Protein AF-A0A3D5YIT3-F1 (afdb_monomer)

pLDDT: mean 96.05, std 2.84, range [77.38, 98.44]

Secondary structure (DSSP, 8-state):
------HHHHHHHHHHHHHHHHHHHHHHHH-TT--EEEEEE-SS-EEEEE--SSPPPHHHHHHHHHHHHHHHHHT---------HHHHTT-

Mean predicted aligned error: 3.22 Å

Solvent-accessible surface area (backbone atoms only — not comparable to full-atom values): 5752 Å² total; per-residue (Å²): 140,86,89,79,80,62,63,69,55,51,52,32,33,49,54,31,48,56,49,51,53,49,49,52,56,52,47,41,76,77,34,78,85,45,46,82,74,44,78,48,69,36,64,89,52,65,47,77,40,64,52,68,98,65,82,82,50,76,64,54,53,51,50,49,54,52,51,49,51,50,51,59,74,63,62,66,88,85,86,87,83,91,77,54,71,80,58,60,75,74,110

Radius of gyration: 15.89 Å; Cα contacts (8 Å, |Δi|>4): 65; chains: 1; bounding box: 41×33×35 Å

Nearest PDB structures (foldseek):
  1tky-assembly1_A  TM=8.316E-01  e=8.944E-03  Escherichia coli
  1qf6-assembly1_A  TM=7.478E-01  e=8.355E-03  Escherichia coli
  6vu9-assembly1_A  TM=7.803E-01  e=4.011E-02  Stenotrophomonas maltophilia K279a
  1nyr-assembly1_A  TM=7.127E-01  e=6.922E-02  Staphylococcus aureus
  2n76-assembly1_A  TM=5.085E-01  e=8.067E-01  synthetic construct

Structure (mmCIF, N/CA/C/O backbone):
data_AF-A0A3D5YIT3-F1
#
_entry.id   AF-A0A3D5YIT3-F1
#
loop_
_atom_site.group_PDB
_atom_site.id
_atom_site.type_symbol
_atom_site.label_atom_id
_atom_site.label_alt_id
_atom_site.label_comp_id
_atom_site.label_asym_id
_atom_site.label_entity_id
_atom_site.label_seq_id
_atom_site.pdbx_PDB_ins_code
_atom_site.Cartn_x
_atom_site.Cartn_y
_atom_site.Cartn_z
_atom_site.occupancy
_atom_site.B_iso_or_equiv
_atom_site.auth_seq_id
_atom_site.auth_comp_id
_atom_site.auth_asym_id
_atom_site.auth_atom_id
_atom_site.pdbx_PDB_model_num
ATOM 1 N N . MET A 1 1 ? 23.402 -22.515 -18.255 1.00 77.38 1 MET A N 1
ATOM 2 C CA . MET A 1 1 ? 21.931 -22.483 -18.091 1.00 77.38 1 MET A CA 1
ATOM 3 C C . MET A 1 1 ? 21.493 -21.027 -18.083 1.00 77.38 1 MET A C 1
ATOM 5 O O . MET A 1 1 ? 22.084 -20.262 -17.333 1.00 77.38 1 MET A O 1
ATOM 9 N N . LYS A 1 2 ? 20.539 -20.626 -18.933 1.00 87.56 2 LYS A N 1
ATOM 10 C CA . LYS A 1 2 ? 19.997 -19.257 -18.961 1.00 87.56 2 LYS A CA 1
ATOM 11 C C . LYS A 1 2 ? 18.568 -19.309 -18.427 1.00 87.56 2 LYS A C 1
ATOM 13 O O . LYS A 1 2 ? 17.741 -20.001 -19.008 1.00 87.56 2 LYS A O 1
ATOM 18 N N . LEU A 1 3 ? 18.317 -18.636 -17.309 1.00 94.06 3 LEU A N 1
ATOM 19 C CA . LEU A 1 3 ? 16.980 -18.506 -16.733 1.00 94.06 3 LEU A CA 1
ATOM 20 C C . LEU A 1 3 ? 16.294 -17.289 -17.360 1.00 94.06 3 LEU A C 1
ATOM 22 O O . LEU A 1 3 ? 16.938 -16.260 -17.574 1.00 94.06 3 LEU A O 1
ATOM 26 N N . ILE A 1 4 ? 15.012 -17.428 -17.690 1.00 96.06 4 ILE A N 1
ATOM 27 C CA . ILE A 1 4 ? 14.198 -16.387 -18.324 1.00 96.06 4 ILE A CA 1
ATOM 28 C C . ILE A 1 4 ? 12.997 -16.133 -17.418 1.00 96.06 4 ILE A C 1
ATOM 30 O O . ILE A 1 4 ? 12.348 -17.074 -16.973 1.00 96.06 4 ILE A O 1
ATOM 34 N N . VAL A 1 5 ? 12.732 -14.861 -17.137 1.00 96.31 5 VAL A N 1
ATOM 35 C CA . VAL A 1 5 ? 11.560 -14.427 -16.372 1.00 96.31 5 VAL A CA 1
ATOM 36 C C . VAL A 1 5 ? 10.371 -14.309 -17.318 1.00 96.31 5 VAL A C 1
ATOM 38 O O . VAL A 1 5 ? 10.507 -13.741 -18.402 1.00 96.31 5 VAL A O 1
ATOM 41 N N . ASP A 1 6 ? 9.204 -14.790 -16.892 1.00 97.19 6 ASP A N 1
ATOM 42 C CA . ASP A 1 6 ? 7.948 -14.444 -17.552 1.00 97.19 6 ASP A CA 1
ATOM 43 C C . ASP A 1 6 ? 7.644 -12.958 -17.317 1.00 97.19 6 ASP A C 1
ATOM 45 O O . ASP A 1 6 ? 7.361 -12.510 -16.201 1.00 97.19 6 ASP A O 1
ATOM 49 N N . ILE A 1 7 ? 7.748 -12.177 -18.389 1.00 97.19 7 ILE A N 1
ATOM 50 C CA . ILE A 1 7 ? 7.605 -10.725 -18.346 1.00 97.19 7 ILE A CA 1
ATOM 51 C C . ILE A 1 7 ? 6.164 -10.307 -18.040 1.00 97.19 7 ILE A C 1
ATOM 53 O O . ILE A 1 7 ? 5.960 -9.343 -17.299 1.00 97.19 7 ILE A O 1
ATOM 57 N N . ALA A 1 8 ? 5.167 -11.027 -18.560 1.00 96.56 8 ALA A N 1
ATOM 58 C CA . ALA A 1 8 ? 3.764 -10.691 -18.336 1.00 96.56 8 ALA A CA 1
ATOM 59 C C . ALA A 1 8 ? 3.406 -10.868 -16.855 1.00 96.56 8 ALA A C 1
ATOM 61 O O . ALA A 1 8 ? 2.897 -9.932 -16.225 1.00 96.56 8 ALA A O 1
ATOM 62 N N . GLN A 1 9 ? 3.789 -12.011 -16.278 1.00 96.31 9 GLN A N 1
ATOM 63 C CA . GLN A 1 9 ? 3.620 -12.271 -14.848 1.00 96.31 9 GLN A CA 1
ATOM 64 C C . GLN A 1 9 ? 4.389 -11.251 -13.996 1.00 96.31 9 GLN A C 1
ATOM 66 O O . GLN A 1 9 ? 3.860 -10.722 -13.013 1.00 96.31 9 GLN A O 1
ATOM 71 N N . ARG A 1 10 ? 5.636 -10.925 -14.367 1.00 96.75 10 ARG A N 1
ATOM 72 C CA . ARG A 1 10 ? 6.454 -9.947 -13.634 1.00 96.75 10 ARG A CA 1
ATOM 73 C C . ARG A 1 10 ? 5.767 -8.586 -13.550 1.00 96.75 10 ARG A C 1
ATOM 75 O O . ARG A 1 10 ? 5.719 -8.015 -12.460 1.00 96.75 10 ARG A O 1
ATOM 82 N N . TYR A 1 11 ? 5.226 -8.083 -14.659 1.00 97.00 11 TYR A N 1
ATOM 83 C CA . TYR A 1 11 ? 4.508 -6.807 -14.676 1.00 97.00 11 TYR A CA 1
ATOM 84 C C . TYR A 1 11 ? 3.190 -6.859 -13.905 1.00 97.00 11 TYR A C 1
ATOM 86 O O . TYR A 1 11 ? 2.854 -5.882 -13.235 1.00 97.00 11 TYR A O 1
ATOM 94 N N . ALA A 1 12 ? 2.456 -7.972 -13.962 1.00 96.69 12 ALA A N 1
ATOM 95 C CA . ALA A 1 12 ? 1.241 -8.143 -13.167 1.00 96.69 12 ALA A CA 1
ATOM 96 C C . ALA A 1 12 ? 1.544 -8.036 -11.664 1.00 96.69 12 ALA A C 1
ATOM 98 O O . ALA A 1 12 ? 0.959 -7.199 -10.972 1.00 96.69 12 ALA A O 1
ATOM 99 N N . LYS A 1 13 ? 2.577 -8.750 -11.198 1.00 97.06 13 LYS A N 1
ATOM 100 C CA . LYS A 1 13 ? 3.043 -8.686 -9.805 1.00 97.06 13 LYS A CA 1
ATOM 101 C C . LYS A 1 13 ? 3.555 -7.300 -9.406 1.00 97.06 13 LYS A C 1
ATOM 103 O O . LYS A 1 13 ? 3.335 -6.887 -8.275 1.00 97.06 13 LYS A O 1
ATOM 108 N N . MET A 1 14 ? 4.196 -6.549 -10.311 1.00 96.06 14 MET A N 1
ATOM 109 C CA . MET A 1 14 ? 4.589 -5.151 -10.044 1.00 96.06 14 MET A CA 1
ATOM 110 C C . MET A 1 14 ? 3.379 -4.260 -9.775 1.00 96.06 14 MET A C 1
ATOM 112 O O . MET A 1 14 ? 3.366 -3.552 -8.772 1.00 96.06 14 MET A O 1
ATOM 116 N N . ARG A 1 15 ? 2.357 -4.318 -10.640 1.00 95.12 15 ARG A N 1
ATOM 117 C CA . ARG A 1 15 ? 1.139 -3.512 -10.474 1.00 95.12 15 ARG A CA 1
ATOM 118 C C . ARG A 1 15 ? 0.426 -3.849 -9.168 1.00 95.12 15 ARG A C 1
ATOM 120 O O . ARG A 1 15 ? 0.070 -2.942 -8.423 1.00 95.12 15 ARG A O 1
ATOM 127 N N . ALA A 1 16 ? 0.266 -5.139 -8.877 1.00 95.94 16 ALA A N 1
ATOM 128 C CA . ALA A 1 16 ? -0.370 -5.601 -7.650 1.00 95.94 16 ALA A CA 1
ATOM 129 C C . ALA A 1 16 ? 0.437 -5.210 -6.396 1.00 95.94 16 ALA A C 1
ATOM 131 O O . ALA A 1 16 ? -0.140 -4.772 -5.405 1.00 95.94 16 ALA A O 1
ATOM 132 N N . HIS A 1 17 ? 1.771 -5.256 -6.450 1.00 96.25 17 HIS A N 1
ATOM 133 C CA . HIS A 1 17 ? 2.620 -4.795 -5.351 1.00 96.25 17 HIS A CA 1
ATOM 134 C C . HIS A 1 17 ? 2.461 -3.287 -5.096 1.00 96.25 17 HIS A C 1
ATOM 136 O O . HIS A 1 17 ? 2.256 -2.875 -3.957 1.00 96.25 17 HIS A O 1
ATOM 142 N N . THR A 1 18 ? 2.509 -2.448 -6.136 1.00 96.25 18 THR A N 1
ATOM 143 C CA . THR A 1 18 ? 2.283 -0.999 -5.982 1.00 96.25 18 THR A CA 1
ATOM 144 C C . THR A 1 18 ? 0.878 -0.705 -5.454 1.00 96.25 18 THR A C 1
ATOM 146 O O . THR A 1 18 ? 0.722 0.128 -4.565 1.00 96.25 18 THR A O 1
ATOM 149 N N . ALA A 1 19 ? -0.141 -1.426 -5.931 1.00 95.94 19 ALA A N 1
ATOM 150 C CA . ALA A 1 19 ? -1.508 -1.285 -5.435 1.00 95.94 19 ALA A CA 1
ATOM 151 C C . ALA A 1 19 ? -1.640 -1.646 -3.943 1.00 95.94 19 ALA A C 1
ATOM 153 O O . ALA A 1 19 ? -2.396 -0.987 -3.233 1.00 95.94 19 ALA A O 1
ATOM 154 N N . ALA A 1 20 ? -0.876 -2.626 -3.444 1.00 97.00 20 ALA A N 1
ATOM 155 C CA . ALA A 1 20 ? -0.852 -2.959 -2.019 1.00 97.00 20 ALA A CA 1
ATOM 156 C C . ALA A 1 20 ? -0.326 -1.794 -1.157 1.00 97.00 20 ALA A C 1
ATOM 158 O O . ALA A 1 20 ? -0.895 -1.526 -0.100 1.00 97.00 20 ALA A O 1
ATOM 159 N N . HIS A 1 21 ? 0.689 -1.052 -1.622 1.00 96.75 21 HIS A N 1
ATOM 160 C CA . HIS A 1 21 ? 1.175 0.157 -0.933 1.00 96.75 21 HIS A CA 1
ATOM 161 C C . HIS A 1 21 ? 0.128 1.266 -0.904 1.00 96.75 21 HIS A C 1
ATOM 163 O O . HIS A 1 21 ? -0.102 1.863 0.145 1.00 96.75 21 HIS A O 1
ATOM 169 N N . LEU A 1 22 ? -0.544 1.512 -2.034 1.00 97.38 22 LEU A N 1
ATOM 170 C CA . LEU A 1 22 ? -1.621 2.503 -2.098 1.00 97.38 22 LEU A CA 1
ATOM 171 C C . LEU A 1 22 ? -2.766 2.135 -1.148 1.00 97.38 22 LEU A C 1
ATOM 173 O O . LEU A 1 22 ? -3.252 2.993 -0.415 1.00 97.38 22 LEU A O 1
ATOM 177 N N . LEU A 1 23 ? -3.161 0.859 -1.118 1.00 97.31 23 LEU A N 1
ATOM 178 C CA . LEU A 1 23 ? -4.183 0.364 -0.201 1.00 97.31 23 LEU A CA 1
ATOM 179 C C . LEU A 1 23 ? -3.766 0.542 1.260 1.00 97.31 23 LEU A C 1
ATOM 181 O O . LEU A 1 23 ? -4.546 1.070 2.047 1.00 97.31 23 LEU A O 1
ATOM 185 N N . HIS A 1 24 ? -2.539 0.162 1.617 1.00 97.12 24 HIS A N 1
ATOM 186 C CA . HIS A 1 24 ? -2.034 0.323 2.979 1.00 97.12 24 HIS A CA 1
ATOM 187 C C . HIS A 1 24 ? -2.019 1.796 3.417 1.00 97.12 24 HIS A C 1
ATOM 189 O O . HIS A 1 24 ? -2.484 2.111 4.511 1.00 97.12 24 HIS A O 1
ATOM 195 N N . ALA A 1 25 ? -1.574 2.704 2.543 1.00 96.00 25 ALA A N 1
ATOM 196 C CA . ALA A 1 25 ? -1.586 4.139 2.815 1.00 96.00 25 ALA A CA 1
ATOM 197 C C . ALA A 1 25 ? -3.010 4.672 3.053 1.00 96.00 25 ALA A C 1
ATOM 199 O O . ALA A 1 25 ? -3.231 5.419 4.004 1.00 96.00 25 ALA A O 1
ATOM 200 N N . GLN A 1 26 ? -3.989 4.260 2.236 1.00 97.06 26 GLN A N 1
ATOM 201 C CA . GLN A 1 26 ? -5.388 4.670 2.415 1.00 97.06 26 GLN A CA 1
ATOM 202 C C . GLN A 1 26 ? -6.009 4.104 3.694 1.00 97.06 26 GLN A C 1
ATOM 204 O O . GLN A 1 26 ? -6.708 4.831 4.398 1.00 97.06 26 GLN A O 1
ATOM 209 N N . LEU A 1 27 ? -5.712 2.851 4.049 1.00 97.44 27 LEU A N 1
ATOM 210 C CA . LEU A 1 27 ? -6.168 2.262 5.312 1.00 97.44 27 LEU A CA 1
ATOM 211 C C . LEU A 1 27 ? -5.659 3.047 6.528 1.00 97.44 27 LEU A C 1
ATOM 213 O O . LEU A 1 27 ? -6.420 3.242 7.472 1.00 97.44 27 LEU A O 1
ATOM 217 N N . GLY A 1 28 ? -4.426 3.565 6.480 1.00 96.06 28 GLY A N 1
ATOM 218 C CA . GLY A 1 28 ? -3.860 4.408 7.541 1.00 96.06 28 GLY A CA 1
ATOM 219 C C . GLY A 1 28 ? -4.595 5.737 7.757 1.00 96.06 28 GLY A C 1
ATOM 220 O O . GLY A 1 28 ? -4.551 6.290 8.852 1.00 96.06 28 GLY A O 1
ATOM 221 N N . THR A 1 29 ? -5.323 6.237 6.750 1.00 95.75 29 THR A N 1
ATOM 222 C CA . THR A 1 29 ? -6.161 7.445 6.896 1.00 95.75 29 THR A CA 1
ATOM 223 C C . THR A 1 29 ? -7.455 7.192 7.673 1.00 95.75 29 THR A C 1
ATOM 225 O O . THR A 1 29 ? -8.026 8.126 8.230 1.00 95.75 29 THR A O 1
ATOM 228 N N . ILE A 1 30 ? -7.906 5.934 7.726 1.00 96.56 30 ILE A N 1
ATOM 229 C CA . ILE A 1 30 ? -9.131 5.505 8.417 1.00 96.56 30 ILE A CA 1
ATOM 230 C C . ILE A 1 30 ? -8.780 4.941 9.797 1.00 96.56 30 ILE A C 1
ATOM 232 O O . ILE A 1 30 ? -9.426 5.258 10.795 1.00 96.56 30 ILE A O 1
ATOM 236 N N . PHE A 1 31 ? -7.734 4.118 9.851 1.00 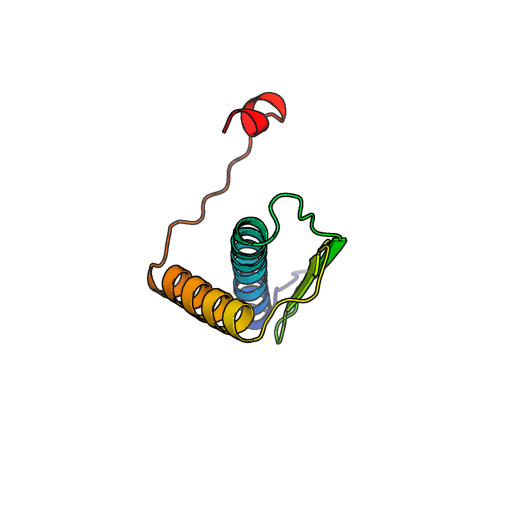96.81 31 PHE A N 1
ATOM 237 C CA . PHE A 1 31 ? -7.260 3.426 11.040 1.00 96.81 31 PHE A CA 1
ATOM 238 C C . PHE A 1 31 ? -5.827 3.879 11.346 1.00 96.81 31 PHE A C 1
ATOM 240 O O . PHE A 1 31 ? -4.866 3.291 10.854 1.00 96.81 31 PHE A O 1
ATOM 247 N N . SER A 1 32 ? -5.668 4.919 12.168 1.00 92.69 32 SER A N 1
ATOM 248 C CA . SER A 1 32 ? -4.361 5.557 12.416 1.00 92.69 32 SER A CA 1
ATOM 249 C C . SER A 1 32 ? -3.297 4.609 12.981 1.00 92.69 32 SER A C 1
ATOM 251 O O . SER A 1 32 ? -2.125 4.723 12.645 1.00 92.69 32 SER A O 1
ATOM 253 N N . GLU A 1 33 ? -3.709 3.646 13.808 1.00 92.62 33 GLU A N 1
ATOM 254 C CA . GLU A 1 33 ? -2.825 2.647 14.425 1.00 92.62 33 GLU A CA 1
ATOM 255 C C . GLU A 1 33 ? -2.761 1.335 13.627 1.00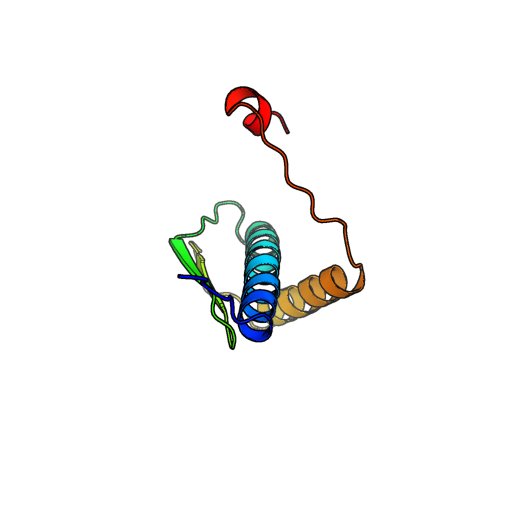 92.62 33 GLU A C 1
ATOM 257 O O . GLU A 1 33 ? -2.313 0.304 14.145 1.00 92.62 33 GLU A O 1
ATOM 262 N N . THR A 1 34 ? -3.249 1.331 12.380 1.00 94.81 34 THR A N 1
ATOM 263 C CA . THR A 1 34 ? -3.236 0.120 11.563 1.00 94.81 34 THR A CA 1
ATOM 264 C C . THR A 1 34 ? -1.813 -0.328 11.277 1.00 94.81 34 THR A C 1
ATOM 266 O O . THR A 1 34 ? -0.895 0.460 11.051 1.00 94.81 34 THR A O 1
ATOM 269 N N . LYS A 1 35 ? -1.635 -1.644 11.287 1.00 94.06 35 LYS A N 1
ATOM 270 C CA . LYS A 1 35 ? -0.399 -2.298 10.882 1.00 94.06 35 LYS A CA 1
ATOM 271 C C . LYS A 1 35 ? -0.746 -3.424 9.934 1.00 94.06 35 LYS A C 1
ATOM 273 O O . LYS A 1 35 ? -1.712 -4.159 10.163 1.00 94.06 35 LYS A O 1
ATOM 278 N N . GLN A 1 36 ? 0.073 -3.584 8.901 1.00 96.12 36 GLN A N 1
ATOM 279 C CA . GLN A 1 36 ? 0.025 -4.759 8.047 1.00 96.12 36 GLN A CA 1
ATOM 280 C C . GLN A 1 36 ? 0.288 -6.021 8.886 1.00 96.12 36 GLN A C 1
ATOM 282 O O . GLN A 1 36 ? 1.319 -6.139 9.548 1.00 96.12 36 GLN A O 1
ATOM 287 N N . ALA A 1 37 ? -0.640 -6.971 8.821 1.00 96.69 37 ALA A N 1
ATOM 288 C CA . ALA A 1 37 ? -0.560 -8.288 9.450 1.00 96.69 37 ALA A CA 1
ATOM 289 C C . ALA A 1 37 ? -0.212 -9.401 8.442 1.00 96.69 37 ALA A C 1
ATOM 291 O O . ALA A 1 37 ? 0.240 -10.475 8.834 1.00 96.69 37 ALA A O 1
ATOM 292 N N . GLY A 1 38 ? -0.391 -9.146 7.143 1.00 97.00 38 GLY A N 1
ATOM 293 C CA . GLY A 1 38 ? -0.107 -10.098 6.073 1.00 97.00 38 GLY A CA 1
ATOM 294 C C . GLY A 1 38 ? -0.248 -9.458 4.696 1.00 97.00 38 GLY A C 1
ATOM 295 O O . GLY A 1 38 ? -0.954 -8.466 4.530 1.00 97.00 38 GLY A O 1
ATOM 296 N N . SER A 1 39 ? 0.451 -10.002 3.703 1.00 96.62 39 SER A N 1
ATOM 297 C CA . SER A 1 39 ? 0.339 -9.559 2.314 1.00 96.62 39 SER A CA 1
ATOM 298 C C . SER A 1 39 ? 0.563 -10.730 1.367 1.00 96.62 39 SER A C 1
ATOM 300 O O . SER A 1 39 ? 1.496 -11.516 1.541 1.00 96.62 39 SER A O 1
ATOM 302 N N . PHE A 1 40 ? -0.309 -10.844 0.373 1.00 96.62 40 PHE A N 1
ATOM 303 C CA . PHE A 1 40 ? -0.197 -11.777 -0.736 1.00 96.62 40 PHE A CA 1
ATOM 304 C C . PHE A 1 40 ? -0.372 -11.001 -2.036 1.00 96.62 40 PHE A C 1
ATOM 306 O O . PHE A 1 40 ? -1.319 -10.231 -2.183 1.00 96.62 40 PHE A O 1
ATOM 313 N N . VAL A 1 41 ? 0.545 -11.206 -2.976 1.00 95.00 41 VAL A N 1
ATOM 314 C CA . VAL A 1 41 ? 0.554 -10.535 -4.275 1.00 95.00 41 VAL A CA 1
ATOM 315 C C . VAL A 1 41 ? 0.756 -11.591 -5.343 1.00 95.00 41 VAL A C 1
ATOM 317 O O . VAL A 1 41 ? 1.796 -12.253 -5.367 1.00 95.00 41 VAL A O 1
ATOM 320 N N . ASP A 1 42 ? -0.212 -11.703 -6.243 1.00 92.06 42 ASP A N 1
ATOM 321 C CA . ASP A 1 42 ? -0.097 -12.540 -7.426 1.00 92.06 42 ASP A CA 1
ATOM 322 C C . ASP A 1 42 ? -0.522 -11.786 -8.688 1.00 92.06 42 ASP A C 1
ATOM 324 O O . ASP A 1 42 ? -0.794 -10.584 -8.656 1.00 92.06 42 ASP A O 1
ATOM 328 N N . GLU A 1 43 ? -0.498 -12.473 -9.825 1.00 89.75 43 GLU A N 1
ATOM 329 C CA . GLU A 1 43 ? -0.823 -11.881 -11.123 1.00 89.75 43 GLU A CA 1
ATOM 330 C C . GLU A 1 43 ? -2.290 -11.448 -11.263 1.00 89.75 43 GLU A C 1
ATOM 332 O O . GLU A 1 43 ? -2.552 -10.417 -11.887 1.00 89.75 43 GLU A O 1
ATOM 337 N N . ASP A 1 44 ? -3.214 -12.170 -10.625 1.00 91.38 44 ASP A N 1
ATOM 338 C CA . ASP A 1 44 ? -4.658 -11.935 -10.755 1.00 91.38 44 ASP A CA 1
ATOM 339 C C . ASP A 1 44 ? -5.250 -11.082 -9.627 1.00 91.38 44 ASP A C 1
ATOM 341 O O . ASP A 1 44 ? -6.236 -10.371 -9.830 1.00 91.38 44 ASP A O 1
ATOM 345 N N . TYR A 1 45 ? -4.678 -11.152 -8.421 1.00 92.25 45 TYR A N 1
ATOM 346 C CA . TYR A 1 45 ? -5.189 -10.432 -7.257 1.00 92.25 45 TYR A CA 1
ATOM 347 C C . TYR A 1 45 ? -4.115 -10.186 -6.195 1.00 92.25 45 TYR A C 1
ATOM 349 O O . TYR A 1 45 ? -3.050 -10.806 -6.170 1.00 92.25 45 TYR A O 1
ATOM 357 N N . LEU A 1 46 ? -4.436 -9.279 -5.275 1.00 95.38 46 LEU A N 1
ATOM 358 C CA . LEU A 1 46 ? -3.685 -9.056 -4.047 1.00 95.38 46 LEU A CA 1
ATOM 359 C C . LEU A 1 46 ? -4.605 -9.214 -2.837 1.00 95.38 46 LEU A C 1
ATOM 361 O O . LEU A 1 46 ? -5.810 -8.973 -2.922 1.00 95.38 46 LEU A O 1
ATOM 365 N N . ARG A 1 47 ? -4.022 -9.579 -1.698 1.00 97.19 47 ARG A N 1
ATOM 366 C CA . ARG A 1 47 ? -4.668 -9.573 -0.385 1.00 97.19 47 ARG A CA 1
AT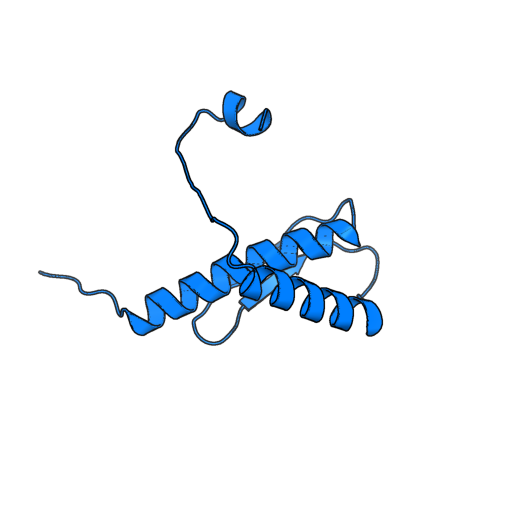OM 367 C C . ARG A 1 47 ? -3.767 -8.833 0.590 1.00 97.19 47 ARG A C 1
ATOM 369 O O . ARG A 1 47 ? -2.580 -9.139 0.669 1.00 97.19 47 ARG A O 1
ATOM 376 N N . LEU A 1 48 ? -4.333 -7.892 1.333 1.00 97.50 48 LEU A N 1
ATOM 377 C CA . LEU A 1 48 ? -3.648 -7.187 2.407 1.00 97.50 48 LEU A CA 1
ATOM 378 C C . LEU A 1 48 ? -4.427 -7.418 3.701 1.00 97.50 48 LEU A C 1
ATOM 380 O O . LEU A 1 48 ? -5.586 -7.024 3.805 1.00 97.50 48 LEU A O 1
ATOM 384 N N . ASP A 1 49 ? -3.783 -8.066 4.664 1.00 97.94 49 ASP A N 1
ATOM 385 C CA . ASP A 1 49 ? -4.345 -8.316 5.986 1.00 97.94 49 ASP A CA 1
ATOM 386 C C . ASP A 1 49 ? -3.858 -7.184 6.912 1.00 97.94 49 ASP A C 1
ATOM 388 O O . ASP A 1 49 ? -2.660 -6.885 6.938 1.00 97.94 49 ASP A O 1
ATOM 392 N N . PHE A 1 50 ? -4.756 -6.533 7.656 1.00 97.06 50 PHE A N 1
ATOM 393 C CA . PHE A 1 50 ? -4.440 -5.354 8.475 1.00 97.06 50 PHE A CA 1
ATOM 394 C C . PHE A 1 50 ? -5.178 -5.361 9.818 1.00 97.06 50 PHE A C 1
ATOM 396 O O . PHE A 1 50 ? -6.242 -5.964 9.957 1.00 97.06 50 PHE A O 1
ATOM 403 N N . ALA A 1 51 ? -4.599 -4.690 10.815 1.00 96.19 51 ALA A N 1
ATOM 404 C CA . ALA A 1 51 ? -5.237 -4.488 12.113 1.00 96.19 51 ALA A CA 1
ATOM 405 C C . ALA A 1 51 ? -6.272 -3.355 12.045 1.00 96.19 51 ALA A C 1
ATOM 407 O O . ALA A 1 51 ? -5.957 -2.252 11.592 1.00 96.19 51 ALA A O 1
ATOM 408 N N . ALA A 1 52 ? -7.482 -3.620 12.533 1.00 96.19 52 ALA A N 1
ATOM 409 C CA . ALA A 1 52 ? -8.556 -2.644 12.670 1.00 96.19 52 ALA A CA 1
ATOM 410 C C . ALA A 1 52 ? -9.423 -2.977 13.890 1.00 96.19 52 ALA A C 1
ATOM 412 O O . ALA A 1 52 ? -9.552 -4.140 14.275 1.00 96.19 52 ALA A O 1
ATOM 413 N N . ASP A 1 53 ? -10.017 -1.952 14.494 1.00 95.62 53 ASP A N 1
ATOM 414 C CA . ASP A 1 53 ? -10.951 -2.066 15.619 1.00 95.62 53 ASP A CA 1
ATOM 415 C C . ASP A 1 53 ? -12.386 -2.400 15.172 1.00 95.62 53 ASP A C 1
ATOM 417 O O . ASP A 1 53 ? -13.209 -2.844 15.975 1.00 95.62 53 ASP A O 1
ATOM 421 N N . ARG A 1 54 ? -12.681 -2.234 13.878 1.00 97.00 54 ARG A N 1
ATOM 422 C CA . ARG A 1 54 ? -13.954 -2.584 13.240 1.00 97.00 54 ARG A CA 1
ATOM 423 C C . ARG A 1 54 ? -13.772 -2.937 11.765 1.00 97.00 54 ARG A C 1
ATOM 425 O O . ARG A 1 54 ? -12.732 -2.688 11.164 1.00 97.00 54 ARG A O 1
ATOM 432 N N . ALA A 1 55 ? -14.831 -3.468 11.161 1.00 96.94 55 ALA A N 1
ATOM 433 C CA . ALA A 1 55 ? -14.897 -3.624 9.714 1.00 96.94 55 ALA A CA 1
ATOM 434 C C . ALA A 1 55 ? -14.989 -2.262 8.999 1.00 96.94 55 ALA A C 1
ATOM 436 O O . ALA A 1 55 ? -15.522 -1.287 9.545 1.00 96.94 55 ALA A O 1
ATOM 437 N N . LEU A 1 56 ? -14.508 -2.227 7.755 1.00 97.44 56 LEU A N 1
ATOM 438 C CA . LEU A 1 56 ? -14.753 -1.120 6.834 1.00 97.44 56 LEU A CA 1
ATOM 439 C C . LEU A 1 56 ? -16.245 -1.027 6.500 1.00 97.44 56 LEU A C 1
ATOM 441 O O . LEU A 1 56 ? -16.917 -2.046 6.309 1.00 97.44 56 LEU A O 1
ATOM 445 N N . THR A 1 57 ? -16.756 0.195 6.396 1.00 98.31 57 THR A N 1
ATOM 446 C CA . THR A 1 57 ? -18.099 0.444 5.868 1.00 98.31 57 THR A CA 1
ATOM 447 C C . THR A 1 57 ? -18.100 0.352 4.339 1.00 98.31 57 THR A C 1
ATOM 449 O O . THR A 1 57 ? -17.060 0.430 3.683 1.00 98.31 57 THR A O 1
ATOM 452 N N . GLY A 1 58 ? -19.285 0.210 3.738 1.00 98.44 58 GLY A N 1
ATOM 453 C CA . GLY A 1 58 ? -19.415 0.242 2.277 1.00 98.44 58 GLY A CA 1
ATOM 454 C C . GLY A 1 58 ? -18.960 1.572 1.662 1.00 98.44 58 GLY A C 1
ATOM 455 O O . GLY A 1 58 ? -18.377 1.582 0.583 1.00 98.44 58 GLY A O 1
ATOM 456 N N . GLU A 1 59 ? -19.180 2.684 2.363 1.00 98.19 59 GLU A N 1
ATOM 457 C CA . GLU A 1 59 ? -18.762 4.024 1.932 1.00 98.19 59 GLU A CA 1
ATOM 458 C C . GLU A 1 59 ? -17.237 4.171 1.959 1.00 98.19 59 GLU A C 1
ATOM 460 O O . GLU A 1 59 ? -16.651 4.676 1.003 1.00 98.19 59 GLU A O 1
ATOM 465 N N . GLU A 1 60 ? -16.581 3.656 3.002 1.00 98.12 60 GLU A N 1
ATOM 466 C CA . GLU A 1 60 ? -15.118 3.642 3.097 1.00 98.12 60 GLU A CA 1
ATOM 467 C C . GLU A 1 60 ? -14.490 2.792 1.992 1.00 98.12 60 GLU A C 1
ATOM 469 O O . GLU A 1 60 ? -13.517 3.215 1.373 1.00 98.12 60 GLU A O 1
ATOM 474 N N . LEU A 1 61 ? -15.066 1.624 1.688 1.00 98.06 61 LEU A N 1
ATOM 475 C CA . LEU A 1 61 ? -14.599 0.784 0.579 1.0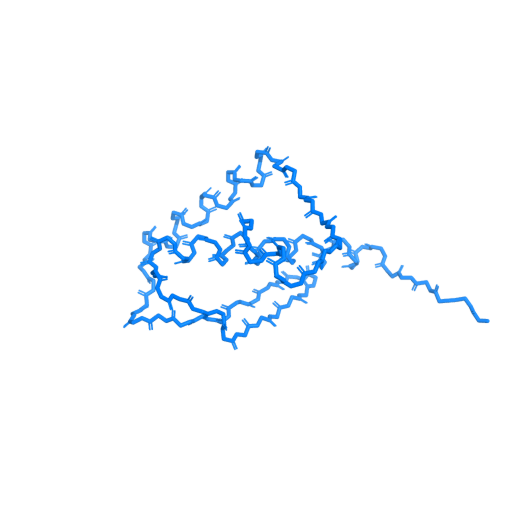0 98.06 61 LEU A CA 1
ATOM 476 C C . LEU A 1 61 ? -14.673 1.520 -0.767 1.00 98.06 61 LEU A C 1
ATOM 478 O O . LEU A 1 61 ? -13.728 1.454 -1.558 1.00 98.06 61 LEU A O 1
ATOM 482 N N . LEU A 1 62 ? -15.769 2.241 -1.018 1.00 98.12 62 LEU A N 1
ATOM 483 C CA . LEU A 1 62 ? -15.941 3.033 -2.238 1.00 98.12 62 LEU A CA 1
ATOM 484 C C . LEU A 1 62 ? -14.935 4.186 -2.318 1.00 98.12 62 LEU A C 1
ATOM 486 O O . LEU A 1 62 ? -14.351 4.414 -3.381 1.00 98.12 62 LEU A O 1
ATOM 490 N N . GLU A 1 63 ? -14.696 4.892 -1.212 1.00 98.06 63 GLU A N 1
ATOM 491 C CA . GLU A 1 63 ? -13.754 6.014 -1.198 1.00 98.06 63 GLU A CA 1
ATOM 492 C C . GLU A 1 63 ? -12.297 5.545 -1.329 1.00 98.06 63 GLU A C 1
ATOM 494 O O . GLU A 1 63 ? -11.531 6.149 -2.086 1.00 98.06 63 GLU A O 1
ATOM 499 N N . ILE A 1 64 ? -11.929 4.419 -0.702 1.00 98.00 64 ILE A N 1
ATOM 500 C CA . ILE A 1 64 ? -10.629 3.759 -0.914 1.00 98.00 64 ILE A CA 1
ATOM 501 C C . ILE A 1 64 ? -10.448 3.444 -2.402 1.00 98.00 64 ILE A C 1
ATOM 503 O O . ILE A 1 64 ? -9.441 3.829 -3.002 1.00 98.00 64 ILE A O 1
ATOM 507 N N . GLN A 1 65 ? -11.428 2.780 -3.026 1.00 97.94 65 GLN A N 1
ATOM 508 C CA . GLN A 1 65 ? -11.355 2.410 -4.442 1.00 97.94 65 GLN A CA 1
ATOM 509 C C . GLN A 1 65 ? -11.193 3.641 -5.342 1.00 97.94 65 GLN A C 1
ATOM 511 O O . GLN A 1 65 ? -10.373 3.644 -6.266 1.00 97.94 65 GLN A O 1
ATOM 516 N N . LYS A 1 66 ? -11.974 4.693 -5.095 1.00 98.31 66 LYS A N 1
ATOM 517 C CA . LYS A 1 66 ? -11.927 5.938 -5.867 1.00 98.31 66 LYS A CA 1
ATOM 518 C C . LYS A 1 66 ? -10.578 6.642 -5.722 1.00 98.31 66 LYS A C 1
ATOM 520 O O . LYS A 1 66 ? -9.990 7.036 -6.730 1.00 98.31 66 LYS A O 1
ATOM 525 N N . THR A 1 67 ? -10.069 6.748 -4.498 1.00 98.06 67 THR A N 1
ATOM 526 C CA . THR A 1 67 ? -8.798 7.421 -4.210 1.00 98.06 67 THR A CA 1
ATOM 527 C C . THR A 1 67 ? -7.617 6.672 -4.813 1.00 98.06 67 THR A C 1
ATOM 529 O O . THR A 1 67 ? -6.789 7.282 -5.488 1.00 98.06 67 THR A O 1
ATOM 532 N N . ILE A 1 68 ? -7.564 5.344 -4.670 1.00 97.75 68 ILE A N 1
ATOM 533 C CA . ILE A 1 68 ? -6.504 4.529 -5.283 1.00 97.75 68 ILE A CA 1
ATOM 534 C C . ILE A 1 68 ? -6.507 4.695 -6.806 1.00 97.75 68 ILE A C 1
ATOM 536 O 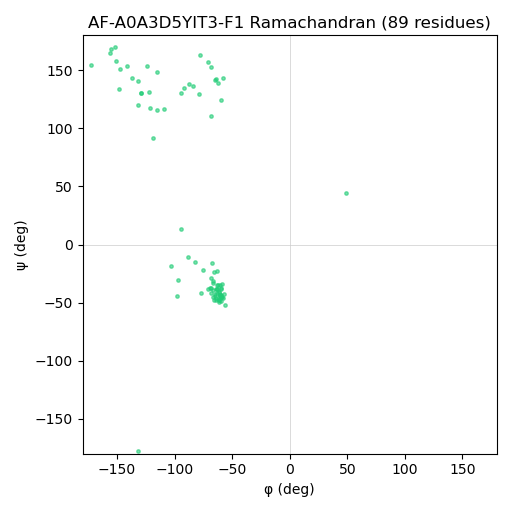O . ILE A 1 68 ? -5.452 4.924 -7.393 1.00 97.75 68 ILE A O 1
ATOM 540 N N . ASN A 1 69 ? -7.676 4.645 -7.453 1.00 97.88 69 ASN A N 1
ATOM 541 C CA . ASN A 1 69 ? -7.758 4.858 -8.900 1.00 97.88 69 ASN A CA 1
ATOM 542 C C . ASN A 1 69 ? -7.278 6.255 -9.304 1.00 97.88 69 ASN A C 1
ATOM 544 O O . ASN A 1 69 ? -6.550 6.386 -10.284 1.00 97.88 69 ASN A O 1
ATOM 548 N N . HIS A 1 70 ? -7.626 7.294 -8.541 1.00 98.25 70 HIS A N 1
ATOM 549 C CA . HIS A 1 70 ? -7.123 8.642 -8.793 1.00 98.25 70 HIS A CA 1
ATOM 550 C C . HIS A 1 70 ? -5.589 8.711 -8.721 1.00 98.25 70 HIS A C 1
ATOM 552 O O . HIS A 1 70 ? -4.966 9.266 -9.624 1.00 98.25 70 HIS A O 1
ATOM 558 N N . LEU A 1 71 ? -4.974 8.092 -7.707 1.00 97.50 71 LEU A N 1
ATOM 559 C CA . LEU A 1 71 ? -3.513 8.030 -7.565 1.00 97.50 71 LEU A CA 1
ATOM 560 C C . LEU A 1 71 ? -2.848 7.259 -8.714 1.00 97.50 71 LEU A C 1
ATOM 562 O O . LEU A 1 71 ? -1.799 7.675 -9.205 1.00 97.50 71 LEU A O 1
ATOM 566 N N . ILE A 1 72 ? -3.477 6.178 -9.188 1.00 96.31 72 ILE A N 1
ATOM 567 C CA . ILE A 1 72 ? -3.020 5.437 -10.373 1.00 96.31 72 ILE A CA 1
ATOM 568 C C . ILE A 1 72 ? -3.035 6.344 -11.610 1.00 96.31 72 ILE A C 1
ATOM 570 O O . ILE A 1 72 ? -2.043 6.400 -12.336 1.00 96.31 72 ILE A O 1
ATOM 574 N N . TYR A 1 73 ? -4.125 7.083 -11.841 1.00 97.94 73 TYR A N 1
ATOM 575 C CA . TYR A 1 73 ? -4.228 8.009 -12.975 1.00 97.94 73 TYR A CA 1
ATOM 576 C C . TYR A 1 73 ? -3.271 9.196 -12.877 1.00 97.94 73 TYR A C 1
ATOM 578 O O . TYR A 1 73 ? -2.814 9.689 -13.906 1.00 97.94 73 TYR A O 1
ATOM 586 N N . ALA A 1 74 ? -2.955 9.642 -11.662 1.00 97.69 74 ALA A N 1
ATOM 587 C CA . ALA A 1 74 ? -1.993 10.713 -11.433 1.00 97.69 74 ALA A CA 1
ATOM 588 C C . ALA A 1 74 ? -0.553 10.310 -11.792 1.00 97.69 74 ALA A C 1
ATOM 590 O O . ALA A 1 74 ? 0.287 11.193 -11.946 1.00 97.69 74 ALA A O 1
ATOM 591 N N . ALA A 1 75 ? -0.271 9.007 -11.938 1.00 96.31 75 ALA A N 1
ATOM 592 C CA . ALA A 1 75 ? 1.032 8.475 -12.334 1.00 96.31 75 ALA A CA 1
ATOM 593 C C . ALA A 1 75 ? 2.192 9.070 -11.514 1.00 96.31 75 ALA A C 1
ATOM 595 O O . ALA A 1 75 ? 3.222 9.472 -12.059 1.00 96.31 75 ALA A O 1
ATOM 596 N N . LEU A 1 76 ? 1.995 9.150 -10.193 1.00 95.50 76 LEU A N 1
ATOM 597 C CA . LEU A 1 76 ? 2.986 9.698 -9.272 1.00 95.50 76 LEU A CA 1
ATOM 598 C C . LEU A 1 76 ? 4.313 8.923 -9.379 1.00 95.50 76 LEU A C 1
ATOM 600 O O . LEU A 1 76 ? 4.289 7.698 -9.552 1.00 95.50 76 LEU A O 1
ATOM 604 N N . PRO A 1 77 ? 5.467 9.605 -9.269 1.00 96.44 77 PRO A N 1
ATOM 605 C CA . PRO A 1 77 ? 6.760 8.939 -9.310 1.00 96.44 77 PRO A CA 1
ATOM 606 C C . PRO A 1 77 ? 6.898 7.966 -8.135 1.00 96.44 77 PRO A C 1
ATOM 608 O O . PRO A 1 77 ? 6.511 8.267 -7.006 1.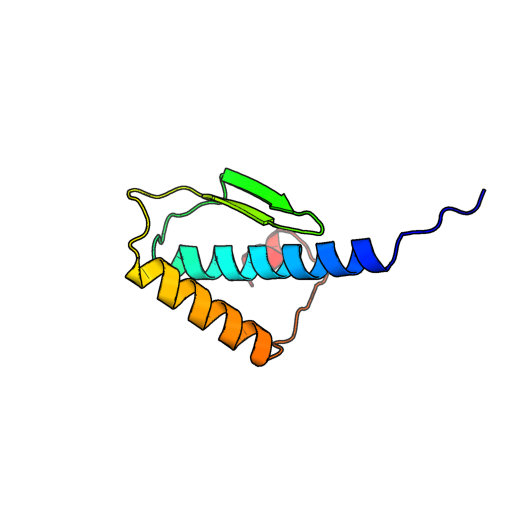00 96.44 77 PRO A O 1
ATOM 611 N N . VAL A 1 78 ? 7.467 6.794 -8.415 1.00 96.12 78 VAL A N 1
ATOM 612 C CA . VAL A 1 78 ? 7.837 5.797 -7.407 1.00 96.12 78 VAL A CA 1
ATOM 613 C C . VAL A 1 78 ? 9.350 5.669 -7.440 1.00 96.12 78 VAL A C 1
ATOM 615 O O . VAL A 1 78 ? 9.914 5.250 -8.451 1.00 96.12 78 VAL A O 1
ATOM 618 N N . GLU A 1 79 ? 9.996 6.038 -6.340 1.00 95.50 79 GLU A N 1
ATOM 619 C CA . GLU A 1 79 ? 11.450 6.035 -6.204 1.00 95.50 79 GLU A CA 1
ATOM 620 C C . GLU A 1 79 ? 11.885 5.028 -5.138 1.00 95.50 79 GLU A C 1
ATOM 622 O O . GLU A 1 79 ? 11.174 4.770 -4.165 1.00 95.50 79 GLU A O 1
ATOM 627 N N . ASN A 1 80 ? 13.068 4.450 -5.325 1.00 94.88 80 ASN A N 1
ATOM 628 C CA . ASN A 1 80 ? 13.745 3.647 -4.321 1.00 94.88 80 ASN A CA 1
ATOM 629 C C . ASN A 1 80 ? 15.231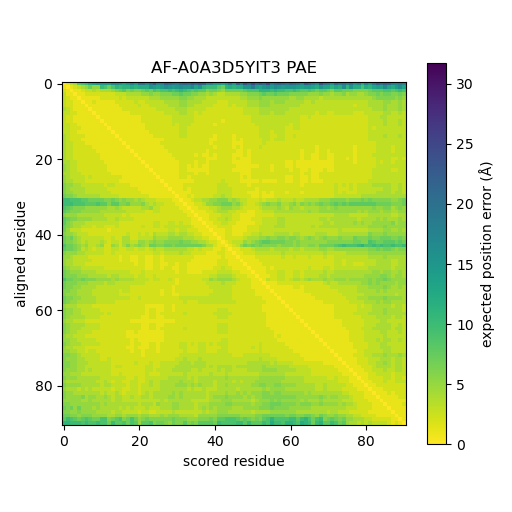 4.008 -4.299 1.00 94.88 80 ASN A C 1
ATOM 631 O O . ASN A 1 80 ? 15.841 4.268 -5.334 1.00 94.88 80 ASN A O 1
ATOM 635 N N . PHE A 1 81 ? 15.823 4.006 -3.113 1.00 96.12 81 PHE A N 1
ATOM 636 C CA . PHE A 1 81 ? 17.256 4.201 -2.942 1.00 96.12 81 PHE A CA 1
ATOM 637 C C . PHE A 1 81 ? 17.738 3.463 -1.696 1.00 96.12 81 PHE A C 1
ATOM 639 O O . PHE A 1 81 ? 16.953 3.138 -0.805 1.00 96.12 81 PHE A O 1
ATOM 646 N N . GLU A 1 82 ? 19.033 3.173 -1.658 1.00 98.00 82 GLU A N 1
ATOM 647 C CA . GLU A 1 82 ? 19.684 2.539 -0.516 1.00 98.00 82 GLU A CA 1
ATOM 648 C C . GLU A 1 82 ? 20.231 3.612 0.428 1.00 98.00 82 GLU A C 1
ATOM 650 O O . GLU A 1 82 ? 20.848 4.585 -0.003 1.00 98.00 82 GLU A O 1
ATOM 655 N N . THR A 1 83 ? 20.000 3.441 1.725 1.00 97.12 83 THR A N 1
ATOM 656 C CA . THR A 1 83 ? 20.438 4.366 2.777 1.00 97.12 83 THR A CA 1
ATOM 657 C C . THR A 1 83 ? 20.563 3.608 4.100 1.00 97.12 83 THR A C 1
ATOM 659 O O . THR A 1 83 ? 20.151 2.447 4.199 1.00 97.12 83 THR A O 1
ATOM 662 N N . SER A 1 84 ? 21.168 4.225 5.117 1.00 98.19 84 SER A N 1
ATOM 663 C CA . SER A 1 84 ? 21.225 3.622 6.449 1.00 98.19 84 SER A CA 1
ATOM 664 C C . SER A 1 84 ? 19.852 3.636 7.126 1.00 98.19 84 SER A C 1
ATOM 666 O O . SER A 1 84 ? 18.995 4.465 6.829 1.00 98.19 84 SER A O 1
ATOM 668 N N . TYR A 1 85 ? 19.644 2.734 8.086 1.00 97.56 85 TYR A N 1
ATOM 669 C CA . TYR A 1 85 ? 18.412 2.701 8.878 1.00 97.56 85 TYR A CA 1
ATOM 670 C C . TYR A 1 85 ? 18.144 4.037 9.595 1.00 97.56 85 TYR A C 1
ATOM 672 O O . TYR A 1 85 ? 17.021 4.538 9.581 1.00 97.56 85 TYR A O 1
ATOM 680 N N . ASP A 1 86 ? 19.192 4.641 10.165 1.00 97.94 86 ASP A N 1
ATOM 681 C CA . ASP A 1 86 ? 19.090 5.904 10.906 1.00 97.94 86 ASP A CA 1
ATOM 682 C C . ASP A 1 86 ? 18.748 7.099 10.008 1.00 97.94 86 ASP A C 1
ATOM 684 O O . ASP A 1 86 ? 18.157 8.076 10.472 1.00 97.94 86 ASP A O 1
ATOM 688 N N . GLU A 1 87 ? 19.144 7.057 8.736 1.00 97.25 87 GLU A N 1
ATOM 689 C 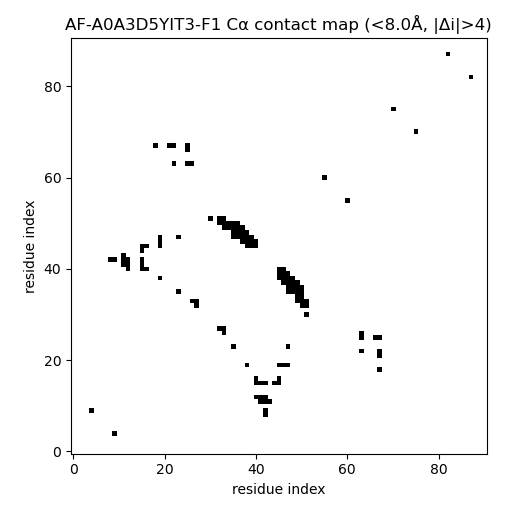CA . GLU A 1 87 ? 18.745 8.046 7.734 1.00 97.25 87 GLU A CA 1
ATOM 690 C C . GLU A 1 87 ? 17.314 7.792 7.255 1.00 97.25 87 GLU A C 1
ATOM 692 O O . GLU A 1 87 ? 16.536 8.739 7.182 1.00 97.25 87 GLU A O 1
ATOM 697 N N . ALA A 1 88 ? 16.936 6.529 7.025 1.00 96.44 88 ALA A N 1
ATOM 698 C CA . ALA A 1 88 ? 15.598 6.151 6.570 1.00 96.44 88 ALA A CA 1
ATOM 699 C C . ALA A 1 88 ? 14.484 6.585 7.536 1.00 96.44 88 ALA A C 1
ATOM 701 O O . ALA A 1 88 ? 13.432 7.024 7.090 1.00 96.44 88 ALA A O 1
ATOM 702 N N . ILE A 1 89 ? 14.713 6.501 8.852 1.00 96.19 89 ILE A N 1
ATOM 703 C CA . ILE A 1 89 ? 13.732 6.924 9.871 1.00 96.19 89 ILE A CA 1
ATOM 704 C C . ILE A 1 89 ? 13.452 8.434 9.854 1.00 96.19 89 ILE A C 1
ATOM 706 O O . ILE A 1 89 ? 12.419 8.868 10.360 1.00 96.19 89 ILE A O 1
ATOM 710 N N . LYS A 1 90 ? 14.377 9.250 9.339 1.00 94.88 90 LYS A N 1
ATOM 711 C CA . LYS A 1 90 ? 14.262 10.719 9.364 1.00 94.88 90 LYS A CA 1
ATOM 712 C C . LYS A 1 90 ? 13.526 11.294 8.151 1.00 94.88 90 LYS A C 1
ATOM 714 O O . LYS A 1 90 ? 13.269 12.498 8.152 1.00 94.88 90 LYS A O 1
ATOM 719 N N . LEU A 1 91 ? 13.277 10.472 7.132 1.00 87.69 91 LEU A N 1
ATOM 720 C CA . LEU A 1 91 ? 12.526 10.823 5.924 1.00 87.69 91 LEU A CA 1
ATOM 721 C C . LEU A 1 91 ? 11.022 10.802 6.205 1.00 87.69 91 LEU A C 1
ATOM 723 O O . LEU A 1 91 ? 10.340 11.706 5.676 1.00 87.69 91 LEU A O 1
#

Foldseek 3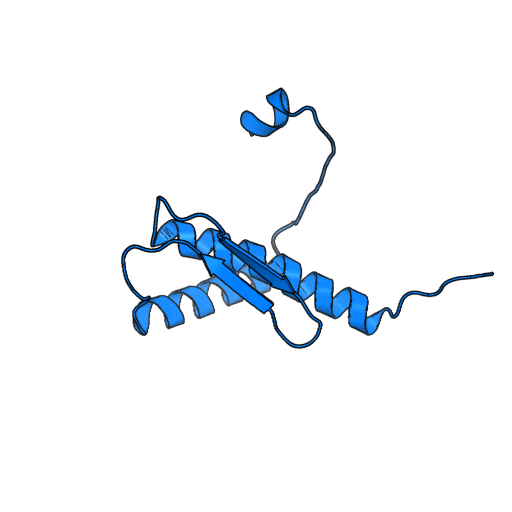Di:
DDDDDDPLFVVLQVVQVVLLVLLVVLVCVVAVPKDFPDWDTGNPHIDTDIDDPDDDDPVSVVVSVVVSVVVVVVVDDDDDDDDDPVVVVVD

Sequence (91 aa):
MKLIVDIAQRYAKMRAHTAAHLLHAQLGTIFSETKQAGSFVDEDYLRLDFAADRALTGEELLEIQKTINHLIYAALPVENFETSYDEAIKL